Protein AF-A0A6B0XVZ4-F1 (afdb_monomer_lite)

Sequence (64 aa):
MPPADRVAHVRTVEFVGAVGAAGQKPPRDLPQIAIAGRSNVGKSSLLNRLVGRKSIARTSKQPG

Radius of gyration: 14.67 Å; chains: 1; bounding box: 42×24×32 Å

Secondary structure (DSSP, 8-state):
---TT---------------STT-PPPSSS-------STTSSHHHHHHHHTT-SSSSPPP----

pLDDT: mean 79.73, std 12.68, range [49.59, 93.44]

Structure (mmCIF, N/CA/C/O backbone):
data_AF-A0A6B0XVZ4-F1
#
_entry.id   AF-A0A6B0XVZ4-F1
#
loop_
_atom_site.group_PDB
_atom_site.id
_atom_site.type_symbol
_atom_site.label_atom_id
_atom_site.label_alt_id
_atom_site.label_comp_id
_atom_site.label_asym_id
_atom_site.label_entity_id
_atom_site.label_seq_id
_atom_site.pdbx_PDB_ins_code
_atom_site.Cartn_x
_atom_site.Cartn_y
_atom_site.Cartn_z
_atom_site.occupancy
_atom_site.B_iso_or_equiv
_atom_site.auth_seq_id
_atom_site.auth_comp_id
_atom_site.auth_asym_id
_atom_site.auth_atom_id
_atom_site.pdbx_PDB_model_num
ATOM 1 N N . MET A 1 1 ? -27.288 9.510 -8.646 1.00 51.19 1 MET A N 1
ATOM 2 C CA . MET A 1 1 ? -26.513 9.238 -7.416 1.00 51.19 1 MET A CA 1
ATOM 3 C C . MET A 1 1 ? -26.373 7.723 -7.307 1.00 51.19 1 MET A C 1
ATOM 5 O O . MET A 1 1 ? -27.410 7.072 -7.283 1.00 51.19 1 MET A O 1
ATOM 9 N N . PRO A 1 2 ? -25.167 7.136 -7.395 1.00 50.88 2 PRO A N 1
ATOM 10 C CA . PRO A 1 2 ? -25.015 5.687 -7.262 1.00 50.88 2 PRO A CA 1
ATOM 11 C C . PRO A 1 2 ? -25.382 5.246 -5.831 1.00 50.88 2 PRO A C 1
ATOM 13 O O . PRO A 1 2 ? -25.140 6.013 -4.896 1.00 50.88 2 PRO A O 1
ATOM 16 N N . PRO A 1 3 ? -25.991 4.060 -5.653 1.00 56.19 3 PRO A N 1
ATOM 17 C CA . PRO A 1 3 ? -26.416 3.574 -4.344 1.00 56.19 3 PRO A CA 1
ATOM 18 C C . PRO A 1 3 ? -25.218 3.367 -3.403 1.00 56.19 3 PRO A C 1
ATOM 20 O O . PRO A 1 3 ? -24.124 2.986 -3.821 1.00 56.19 3 PRO A O 1
ATOM 23 N N . ALA A 1 4 ? -25.430 3.675 -2.122 1.00 59.25 4 ALA A N 1
ATOM 24 C CA . ALA A 1 4 ? -24.416 3.722 -1.063 1.00 59.25 4 ALA A CA 1
ATOM 25 C C . ALA A 1 4 ? -23.923 2.337 -0.581 1.00 59.25 4 ALA A C 1
ATOM 27 O O . ALA A 1 4 ? -23.222 2.243 0.423 1.00 59.25 4 ALA A O 1
ATOM 28 N N . ASP A 1 5 ? -24.292 1.258 -1.270 1.00 58.03 5 ASP A N 1
ATOM 29 C CA . ASP A 1 5 ? -24.165 -0.132 -0.819 1.00 58.03 5 ASP A CA 1
ATOM 30 C C . ASP A 1 5 ? -22.946 -0.877 -1.388 1.00 58.03 5 ASP A C 1
ATOM 32 O O . ASP A 1 5 ? -22.577 -1.941 -0.892 1.00 58.03 5 ASP A O 1
ATOM 36 N N . ARG A 1 6 ? -22.251 -0.325 -2.387 1.00 59.12 6 ARG A N 1
ATOM 37 C CA . ARG A 1 6 ? -21.065 -0.964 -2.983 1.00 59.12 6 ARG A CA 1
ATOM 38 C C . ARG A 1 6 ? -19.763 -0.527 -2.325 1.00 59.12 6 ARG A C 1
ATOM 40 O O . ARG A 1 6 ? -18.867 -0.001 -2.985 1.00 59.12 6 ARG A O 1
ATOM 47 N N . VAL A 1 7 ? -19.606 -0.794 -1.032 1.00 62.47 7 VAL A N 1
ATOM 48 C CA . VAL A 1 7 ? -18.251 -0.839 -0.466 1.00 62.47 7 VAL A CA 1
ATOM 49 C C . VAL A 1 7 ? -17.601 -2.117 -0.989 1.00 62.47 7 VAL A C 1
ATOM 51 O O . VAL A 1 7 ? -17.949 -3.221 -0.574 1.00 62.47 7 VAL A O 1
ATOM 54 N N . ALA A 1 8 ? -16.703 -1.974 -1.965 1.00 67.75 8 ALA A N 1
ATOM 55 C CA . ALA A 1 8 ? -15.986 -3.097 -2.555 1.00 67.75 8 ALA A CA 1
ATOM 56 C C . ALA A 1 8 ? -15.270 -3.898 -1.455 1.00 67.75 8 ALA A C 1
ATOM 58 O O . ALA A 1 8 ? -14.372 -3.393 -0.783 1.00 67.75 8 ALA A O 1
ATOM 59 N N . HIS A 1 9 ? -15.683 -5.151 -1.261 1.00 78.06 9 HIS A N 1
ATOM 60 C CA . HIS A 1 9 ? -15.052 -6.039 -0.296 1.00 78.06 9 HIS A CA 1
ATOM 61 C C . HIS A 1 9 ? -13.842 -6.720 -0.938 1.00 78.06 9 HIS A C 1
ATOM 63 O O . HIS A 1 9 ? -13.979 -7.488 -1.894 1.00 78.06 9 HIS A O 1
ATOM 69 N N . VAL A 1 10 ? -12.651 -6.451 -0.406 1.00 86.56 10 VAL A N 1
ATOM 70 C CA . VAL A 1 10 ? -11.410 -7.063 -0.889 1.00 86.56 10 VAL A CA 1
ATOM 71 C C . VAL A 1 10 ? -11.363 -8.525 -0.445 1.00 86.56 10 VAL A C 1
ATOM 73 O O . VAL A 1 10 ? -11.109 -8.830 0.718 1.00 86.56 10 VAL A O 1
ATOM 76 N N . ARG A 1 11 ? -11.626 -9.443 -1.383 1.00 88.38 11 ARG A N 1
ATOM 77 C CA . ARG A 1 11 ? -11.654 -10.894 -1.127 1.00 88.38 11 ARG A CA 1
ATOM 78 C C . ARG A 1 11 ? -10.257 -11.470 -0.913 1.00 88.38 11 ARG A C 1
ATOM 80 O O . ARG A 1 11 ? -10.021 -12.206 0.044 1.00 88.38 11 ARG A O 1
ATOM 87 N N . THR A 1 12 ? -9.332 -11.116 -1.797 1.00 88.75 12 THR A N 1
ATOM 88 C CA . THR A 1 12 ? -7.967 -11.642 -1.823 1.00 88.75 12 THR A CA 1
ATOM 89 C C . THR A 1 12 ? -6.965 -10.505 -1.929 1.00 88.75 12 THR A C 1
ATOM 91 O O . THR A 1 12 ? -7.240 -9.454 -2.507 1.00 88.75 12 THR A O 1
ATOM 94 N N . VAL A 1 13 ? -5.804 -10.712 -1.314 1.00 89.75 13 VAL A N 1
ATOM 95 C CA . VAL A 1 13 ? -4.674 -9.789 -1.365 1.00 89.75 13 VAL A CA 1
ATOM 96 C C . VAL A 1 13 ? -3.416 -10.630 -1.434 1.00 89.75 13 VAL A C 1
ATOM 98 O O . VAL A 1 13 ? -3.233 -11.520 -0.606 1.00 89.75 13 VAL A O 1
ATOM 101 N N . GLU A 1 14 ? -2.556 -10.321 -2.391 1.00 87.19 14 GLU A N 1
ATOM 102 C CA . GLU A 1 14 ? -1.289 -11.006 -2.592 1.00 87.19 14 GLU A CA 1
ATOM 103 C C . GLU A 1 14 ? -0.172 -9.978 -2.759 1.00 87.19 14 GLU A C 1
ATOM 105 O O . GLU A 1 14 ? -0.343 -8.941 -3.406 1.00 87.19 14 GLU A O 1
ATOM 110 N N . PHE A 1 15 ? 0.979 -10.256 -2.150 1.00 87.25 15 PHE A N 1
ATOM 111 C CA . PHE A 1 15 ? 2.190 -9.496 -2.405 1.00 87.25 15 PHE A CA 1
ATOM 112 C C . PHE A 1 15 ? 2.891 -10.079 -3.634 1.00 87.25 15 PHE A C 1
ATOM 114 O O . PHE A 1 15 ? 3.493 -11.143 -3.554 1.00 87.25 15 PHE A O 1
ATOM 121 N N . VAL A 1 16 ? 2.814 -9.366 -4.757 1.00 86.38 16 VAL A N 1
ATOM 122 C CA . VAL A 1 16 ? 3.358 -9.831 -6.046 1.00 86.38 16 VAL A CA 1
ATOM 123 C C . VAL A 1 16 ? 4.877 -9.624 -6.147 1.00 86.38 16 VAL A C 1
ATOM 125 O O . VAL A 1 16 ? 5.558 -10.365 -6.846 1.00 86.38 16 VAL A O 1
ATOM 128 N N . GLY A 1 17 ? 5.436 -8.630 -5.450 1.00 84.56 17 GLY A N 1
ATOM 129 C CA . GLY A 1 17 ? 6.877 -8.372 -5.453 1.00 84.56 17 GLY A CA 1
ATOM 130 C C . GLY A 1 17 ? 7.257 -6.932 -5.109 1.00 84.56 17 GLY A C 1
ATOM 131 O O . GLY A 1 17 ? 6.403 -6.062 -4.933 1.00 84.56 17 GLY A O 1
ATOM 132 N N . ALA A 1 18 ? 8.566 -6.684 -5.020 1.00 85.81 18 ALA A N 1
ATOM 133 C CA . ALA A 1 18 ? 9.151 -5.355 -4.863 1.00 85.81 18 ALA A CA 1
ATOM 134 C C . ALA A 1 18 ? 9.931 -4.980 -6.127 1.00 85.81 18 ALA A C 1
ATOM 136 O O . ALA A 1 18 ? 10.714 -5.774 -6.639 1.00 85.81 18 ALA A O 1
ATOM 137 N N . VAL A 1 19 ? 9.724 -3.757 -6.607 1.00 87.19 19 VAL A N 1
ATOM 138 C CA . VAL A 1 19 ? 10.394 -3.222 -7.797 1.00 87.19 19 VAL A CA 1
ATOM 139 C C . VAL A 1 19 ? 11.548 -2.345 -7.328 1.00 87.19 19 VAL A C 1
ATOM 141 O O . VAL A 1 19 ? 11.313 -1.293 -6.736 1.00 87.19 19 VAL A O 1
ATOM 144 N N . GLY A 1 20 ? 12.785 -2.791 -7.557 1.00 84.44 20 GLY A N 1
ATOM 145 C CA . GLY A 1 20 ? 13.996 -2.066 -7.149 1.00 84.44 20 GLY A CA 1
ATOM 146 C C . GLY A 1 20 ? 14.673 -1.286 -8.278 1.00 84.44 20 GLY A C 1
ATOM 147 O O . GLY A 1 20 ? 15.457 -0.381 -8.010 1.00 84.44 20 GLY A O 1
ATOM 148 N N . ALA A 1 21 ? 14.370 -1.620 -9.535 1.00 84.62 21 ALA A N 1
ATOM 149 C CA . ALA A 1 21 ? 14.985 -1.018 -10.713 1.00 84.62 21 ALA A CA 1
ATOM 150 C C . ALA A 1 21 ? 13.965 -0.787 -11.836 1.00 84.62 21 ALA A C 1
ATOM 152 O O . ALA A 1 21 ? 12.938 -1.471 -11.930 1.00 84.62 21 ALA A O 1
ATOM 153 N N . ALA A 1 22 ? 14.271 0.167 -12.718 1.00 76.94 22 ALA A N 1
ATOM 154 C CA . ALA A 1 22 ? 13.501 0.382 -13.937 1.00 76.94 22 ALA A CA 1
ATOM 155 C C . ALA A 1 22 ? 13.510 -0.901 -14.793 1.00 76.94 22 ALA A C 1
ATOM 157 O O . ALA A 1 22 ? 14.564 -1.478 -15.037 1.00 76.94 22 ALA A O 1
ATOM 158 N N . GLY A 1 23 ? 12.327 -1.364 -15.210 1.00 79.25 23 GLY A N 1
ATOM 159 C CA . GLY A 1 23 ? 12.150 -2.588 -16.007 1.00 79.25 23 GLY A CA 1
ATOM 160 C C . GLY A 1 23 ? 11.495 -3.760 -15.265 1.00 79.25 23 GLY A C 1
ATOM 161 O O . GLY A 1 23 ? 10.867 -4.593 -15.905 1.00 79.25 23 GLY A O 1
ATOM 162 N N . GLN A 1 24 ? 11.513 -3.785 -13.928 1.00 80.31 24 GLN A N 1
ATOM 163 C CA . GLN A 1 24 ? 10.870 -4.840 -13.119 1.00 80.31 24 GLN A CA 1
ATOM 164 C C . GLN A 1 24 ? 9.371 -4.577 -12.863 1.00 80.31 24 GLN A C 1
ATOM 166 O O . GLN A 1 24 ? 8.851 -4.867 -11.788 1.00 80.31 24 GLN A O 1
ATOM 171 N N . LYS A 1 25 ? 8.657 -3.954 -13.809 1.00 76.25 25 LYS A N 1
ATOM 172 C CA . LYS A 1 25 ? 7.249 -3.580 -13.599 1.00 76.25 25 LYS A CA 1
ATOM 173 C C . LYS A 1 25 ? 6.338 -4.798 -13.836 1.00 76.25 25 LYS A C 1
ATOM 175 O O . LYS A 1 25 ? 6.513 -5.457 -14.858 1.00 76.25 25 LYS A O 1
ATOM 180 N N . PRO A 1 26 ? 5.343 -5.068 -12.969 1.00 75.62 26 PRO A N 1
ATOM 181 C CA . PRO A 1 26 ? 4.359 -6.111 -13.240 1.00 75.62 26 PRO A CA 1
ATOM 182 C C . PRO A 1 26 ? 3.551 -5.820 -14.522 1.00 75.62 26 PRO A C 1
ATOM 184 O O . PRO A 1 26 ? 3.471 -4.651 -14.939 1.00 75.62 26 PRO A O 1
ATOM 187 N N . PRO A 1 27 ? 2.921 -6.853 -15.118 1.00 79.31 27 PRO A N 1
ATOM 188 C CA . PRO A 1 27 ? 2.024 -6.704 -16.263 1.00 79.31 27 PRO A CA 1
ATOM 189 C C . PRO A 1 27 ? 0.971 -5.608 -16.039 1.00 79.31 27 PRO A C 1
ATOM 191 O O . PRO A 1 27 ? 0.539 -5.349 -14.911 1.00 79.31 27 PRO A O 1
ATOM 194 N N . ARG A 1 28 ? 0.577 -4.911 -17.110 1.00 81.06 28 ARG A N 1
ATOM 195 C CA . ARG A 1 28 ? -0.340 -3.752 -17.049 1.00 81.06 28 ARG A CA 1
ATOM 196 C C . ARG A 1 28 ? -1.799 -4.134 -17.320 1.00 81.06 28 ARG A C 1
ATOM 198 O O . ARG A 1 28 ? -2.589 -3.282 -17.708 1.00 81.06 28 ARG A O 1
ATOM 205 N N . ASP A 1 29 ? -2.143 -5.393 -17.084 1.00 87.50 29 ASP A N 1
ATOM 206 C CA . ASP A 1 29 ? -3.416 -5.989 -17.510 1.00 87.50 29 ASP A CA 1
ATOM 207 C C . ASP A 1 29 ? -4.593 -5.573 -16.610 1.00 87.50 29 ASP A C 1
ATOM 209 O O . ASP A 1 29 ? -5.756 -5.780 -16.947 1.00 87.50 29 ASP A O 1
ATOM 213 N N . LEU A 1 30 ? -4.291 -4.954 -15.464 1.00 86.94 30 LEU A N 1
ATOM 214 C CA . LEU A 1 30 ? -5.256 -4.445 -14.496 1.00 86.94 30 LEU A CA 1
ATOM 215 C C . LEU A 1 30 ? -4.986 -2.965 -14.179 1.00 86.94 30 LEU A C 1
ATOM 217 O O . LEU A 1 30 ? -3.830 -2.526 -14.225 1.00 86.94 30 LEU A O 1
ATOM 221 N N . PRO A 1 31 ? -6.019 -2.194 -13.786 1.00 89.00 31 PRO A N 1
ATOM 222 C CA . PRO A 1 31 ? -5.841 -0.844 -13.266 1.00 89.00 31 PRO A CA 1
ATOM 223 C C . PRO A 1 31 ? -4.853 -0.811 -12.094 1.00 89.00 31 PRO A C 1
ATOM 225 O O . PRO A 1 31 ? -4.925 -1.628 -11.177 1.00 89.00 31 PRO A O 1
ATOM 228 N N . GLN A 1 32 ? -3.942 0.163 -12.110 1.00 88.62 32 GLN A N 1
ATOM 229 C CA . GLN A 1 32 ? -2.926 0.341 -11.072 1.00 88.62 32 GLN A CA 1
ATOM 230 C C . GLN A 1 32 ? -3.180 1.642 -10.311 1.00 88.62 32 GLN A C 1
ATOM 232 O O . GLN A 1 32 ? -3.368 2.695 -10.916 1.00 88.62 32 GLN A O 1
ATOM 237 N N . ILE A 1 33 ? -3.146 1.568 -8.981 1.00 89.75 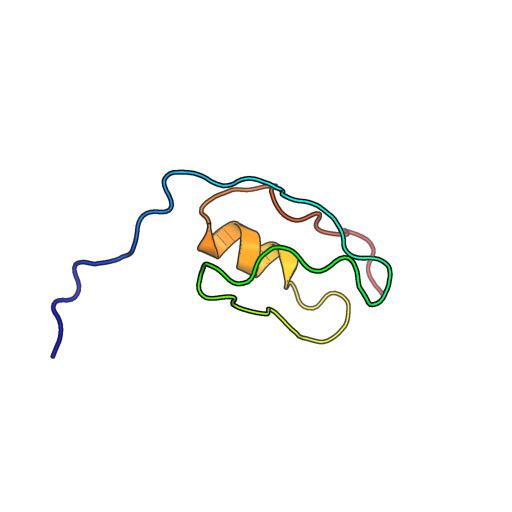33 ILE A N 1
ATOM 238 C CA . ILE A 1 33 ? -3.295 2.717 -8.083 1.00 89.75 33 ILE A CA 1
ATOM 239 C C . ILE A 1 33 ? -1.981 2.892 -7.323 1.00 89.75 33 ILE A C 1
ATOM 241 O O . ILE A 1 33 ? -1.496 1.952 -6.693 1.00 89.75 33 ILE A O 1
ATOM 245 N N . ALA A 1 34 ? -1.409 4.094 -7.371 1.00 90.94 34 ALA A N 1
ATOM 246 C CA . ALA A 1 34 ? -0.208 4.436 -6.617 1.00 90.94 34 ALA A CA 1
ATOM 247 C C . ALA A 1 34 ? -0.567 5.179 -5.322 1.00 90.94 34 ALA A C 1
ATOM 249 O O . ALA A 1 34 ?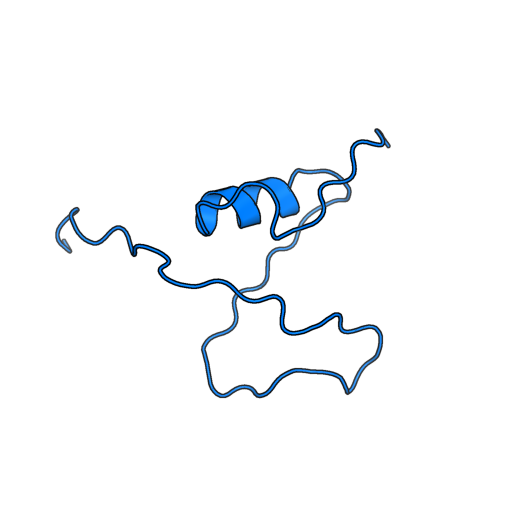 -1.400 6.083 -5.327 1.00 90.94 34 ALA A O 1
ATOM 250 N N . ILE A 1 35 ? 0.105 4.833 -4.219 1.00 90.88 35 ILE A N 1
ATOM 251 C CA . ILE A 1 35 ? 0.018 5.560 -2.945 1.00 90.88 35 ILE A CA 1
ATOM 252 C C . ILE A 1 35 ? 1.336 6.305 -2.729 1.00 90.88 35 ILE A C 1
ATOM 254 O O . ILE A 1 35 ? 2.378 5.684 -2.524 1.00 90.88 35 ILE A O 1
ATOM 258 N N . ALA A 1 36 ? 1.284 7.636 -2.738 1.00 92.00 36 ALA A N 1
ATOM 259 C CA . ALA A 1 36 ? 2.441 8.512 -2.560 1.00 92.00 36 ALA A CA 1
ATOM 260 C C . ALA A 1 36 ? 2.269 9.437 -1.344 1.00 92.00 36 ALA A C 1
ATOM 262 O O . ALA A 1 36 ? 1.160 9.679 -0.875 1.00 92.00 36 ALA A O 1
ATOM 263 N N . GLY A 1 37 ? 3.381 9.938 -0.806 1.00 91.44 37 GLY A N 1
ATOM 264 C CA . GLY A 1 37 ? 3.393 10.849 0.340 1.00 91.44 37 GLY A CA 1
ATOM 265 C C . GLY A 1 37 ? 4.751 10.882 1.041 1.00 91.44 37 GLY A C 1
ATOM 266 O O . GLY A 1 37 ? 5.587 10.004 0.807 1.00 91.44 37 GLY A O 1
ATOM 267 N N . ARG A 1 38 ? 4.957 11.866 1.932 1.00 91.94 38 ARG A N 1
ATOM 268 C CA . ARG A 1 38 ? 6.212 12.037 2.695 1.00 91.94 38 ARG A CA 1
ATOM 269 C C . ARG A 1 38 ? 6.606 10.770 3.469 1.00 91.94 38 ARG A C 1
ATOM 271 O O . ARG A 1 38 ? 5.796 9.855 3.668 1.00 91.94 38 ARG A O 1
ATOM 278 N N . SER A 1 39 ? 7.862 10.686 3.902 1.00 86.00 39 SER A N 1
ATOM 279 C CA . SER A 1 39 ? 8.307 9.575 4.751 1.00 86.00 39 SER A CA 1
ATOM 280 C C . SER A 1 39 ? 7.448 9.484 6.022 1.00 86.00 39 SER A C 1
ATOM 282 O O . SER A 1 39 ? 7.003 10.502 6.541 1.00 86.00 39 SER A O 1
ATOM 284 N N . ASN A 1 40 ? 7.149 8.264 6.475 1.00 80.50 40 ASN A N 1
ATOM 285 C CA . ASN A 1 40 ? 6.445 7.975 7.736 1.00 80.50 40 ASN A CA 1
ATOM 286 C C . ASN A 1 40 ? 5.027 8.565 7.942 1.00 80.50 40 ASN A C 1
ATOM 288 O O . ASN A 1 40 ? 4.451 8.392 9.008 1.00 80.50 40 ASN A O 1
ATOM 292 N N . VAL A 1 41 ? 4.379 9.140 6.921 1.00 87.88 41 VAL A N 1
ATOM 293 C CA . VAL A 1 41 ? 3.006 9.702 7.042 1.00 87.88 41 VAL A CA 1
ATOM 294 C C . VAL A 1 41 ? 1.859 8.674 7.036 1.00 87.88 41 VAL A C 1
ATOM 296 O O . VAL A 1 41 ? 0.699 9.045 6.907 1.00 87.88 41 VAL A O 1
ATOM 299 N N . GLY A 1 42 ? 2.151 7.371 7.135 1.00 89.19 42 GLY A N 1
ATOM 300 C CA . GLY A 1 42 ? 1.108 6.338 7.259 1.00 89.19 42 GLY A CA 1
ATOM 301 C C . GLY A 1 42 ? 0.600 5.695 5.960 1.00 89.19 42 GLY A C 1
ATOM 302 O O . GLY A 1 42 ? -0.447 5.055 5.979 1.00 89.19 42 GLY A O 1
ATOM 303 N N . LYS A 1 43 ? 1.341 5.780 4.845 1.00 93.44 43 LYS A N 1
ATOM 304 C CA . LYS A 1 43 ? 1.007 5.109 3.563 1.00 93.44 43 LYS A CA 1
ATOM 305 C C . LYS A 1 43 ? 0.687 3.614 3.728 1.00 93.44 43 LYS A C 1
ATOM 307 O O . LYS A 1 43 ? -0.337 3.141 3.247 1.00 93.44 43 LYS A O 1
ATOM 312 N N . SER A 1 44 ? 1.530 2.888 4.465 1.00 89.12 44 SER A N 1
ATOM 313 C CA . SER A 1 44 ? 1.320 1.465 4.762 1.00 89.12 44 SER A CA 1
ATOM 314 C C . SER A 1 44 ? 0.057 1.229 5.597 1.00 89.12 44 SER A C 1
ATOM 316 O O . SER A 1 44 ? -0.668 0.268 5.358 1.00 89.12 44 SER A O 1
ATOM 318 N N . SER A 1 45 ? -0.249 2.126 6.540 1.00 91.06 45 SER A N 1
ATOM 319 C CA . SER A 1 45 ? -1.470 2.063 7.353 1.00 91.06 45 SER A CA 1
ATOM 320 C C . SER A 1 45 ? -2.725 2.298 6.513 1.00 91.06 45 SER A C 1
ATOM 322 O O . SER A 1 45 ? -3.716 1.596 6.701 1.00 91.06 45 SER A O 1
ATOM 324 N N . LEU A 1 46 ? -2.681 3.246 5.570 1.00 90.81 46 LEU A N 1
ATOM 325 C CA . LEU A 1 46 ? -3.760 3.473 4.609 1.00 90.81 46 LEU A CA 1
ATOM 326 C C . LEU A 1 46 ? -3.991 2.231 3.745 1.00 90.81 46 LEU A C 1
ATOM 328 O O . LEU A 1 46 ? -5.125 1.771 3.660 1.00 90.81 46 LEU A O 1
ATOM 332 N N . LEU A 1 47 ? -2.930 1.659 3.165 1.00 91.44 47 LEU A N 1
ATOM 333 C CA . LEU A 1 47 ? -3.045 0.455 2.339 1.00 91.44 47 LEU A CA 1
ATOM 334 C C . LEU A 1 47 ? -3.681 -0.696 3.123 1.00 91.44 47 LEU A C 1
ATOM 336 O O . LEU A 1 47 ? -4.654 -1.283 2.664 1.00 91.44 47 LEU A O 1
ATOM 340 N N . ASN A 1 48 ? -3.190 -0.954 4.337 1.00 90.31 48 ASN A N 1
ATOM 341 C CA . ASN A 1 48 ? -3.716 -1.979 5.237 1.00 90.31 48 ASN A CA 1
ATOM 342 C C . ASN A 1 48 ? 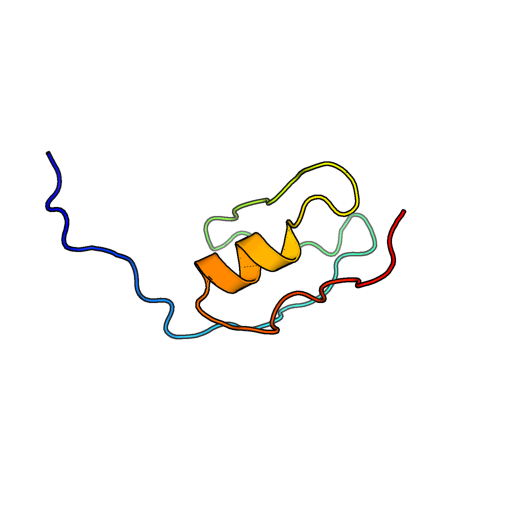-5.218 -1.778 5.537 1.00 90.31 48 ASN A C 1
ATOM 344 O O . ASN A 1 48 ? -5.995 -2.733 5.484 1.00 90.31 48 ASN A O 1
ATOM 348 N N . ARG A 1 49 ? -5.659 -0.535 5.781 1.00 90.00 49 ARG A N 1
ATOM 349 C CA . ARG A 1 49 ? -7.083 -0.218 5.990 1.00 90.00 49 ARG A CA 1
ATOM 350 C C . ARG A 1 49 ? -7.924 -0.422 4.731 1.00 90.00 49 ARG A C 1
ATOM 352 O O . ARG A 1 49 ? -8.988 -1.019 4.835 1.00 90.00 49 ARG A O 1
ATOM 359 N N . LEU A 1 50 ? -7.445 0.028 3.569 1.00 89.06 50 LEU A N 1
ATOM 360 C CA . LEU A 1 50 ? -8.155 -0.112 2.291 1.00 89.06 50 LEU A CA 1
ATOM 361 C C . LEU A 1 50 ? -8.396 -1.577 1.922 1.00 89.06 50 LEU A C 1
ATOM 363 O O . LEU A 1 50 ? -9.461 -1.912 1.416 1.00 89.06 50 LEU A O 1
ATOM 367 N N . VAL A 1 51 ? -7.429 -2.452 2.206 1.00 89.25 51 VAL A N 1
ATOM 368 C CA . VAL A 1 51 ? -7.564 -3.888 1.921 1.00 89.25 51 VAL A CA 1
ATOM 369 C C . VAL A 1 51 ? -8.177 -4.690 3.073 1.00 89.25 51 VAL A C 1
ATOM 371 O O . VAL A 1 51 ? -8.312 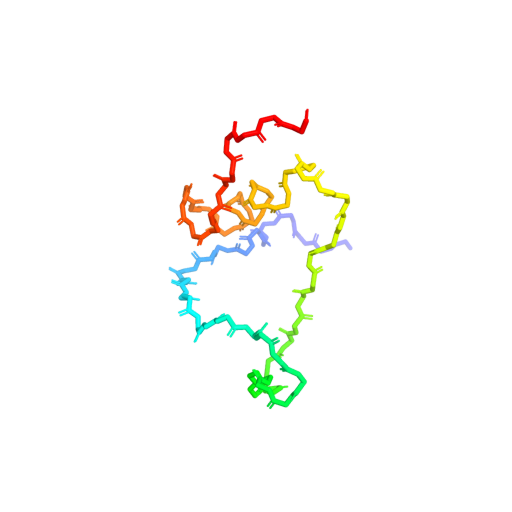-5.906 2.963 1.00 89.25 51 VAL A O 1
ATOM 374 N N . GLY A 1 52 ? -8.515 -4.047 4.197 1.00 86.50 52 GLY A N 1
ATOM 375 C CA . GLY A 1 52 ? -9.068 -4.716 5.377 1.00 86.50 52 GLY A CA 1
ATOM 376 C C . GLY A 1 52 ? -8.114 -5.723 6.039 1.00 86.50 52 GLY A C 1
ATOM 377 O O . GLY A 1 52 ? -8.566 -6.684 6.659 1.00 86.50 52 GLY A O 1
ATOM 378 N N . ARG A 1 53 ? -6.789 -5.548 5.912 1.00 83.31 53 ARG A N 1
ATOM 379 C CA . ARG A 1 53 ? -5.765 -6.455 6.471 1.00 83.31 53 ARG A CA 1
ATOM 380 C C . ARG A 1 53 ? -4.780 -5.688 7.347 1.00 83.31 53 ARG A C 1
ATOM 382 O O . ARG A 1 53 ? -4.432 -4.556 7.055 1.00 83.31 53 ARG A O 1
ATOM 389 N N . LYS A 1 54 ? -4.273 -6.311 8.415 1.00 76.44 54 LYS A N 1
ATOM 390 C CA . LYS A 1 54 ? -3.412 -5.619 9.396 1.00 76.44 54 LYS A CA 1
ATOM 391 C C . LYS A 1 54 ? -1.924 -5.541 9.019 1.00 76.44 54 LYS A C 1
ATOM 393 O O . LYS A 1 54 ? -1.206 -4.756 9.635 1.00 76.44 54 LYS A O 1
ATOM 398 N N . SER A 1 55 ? -1.437 -6.339 8.062 1.00 80.12 55 SER A N 1
ATOM 399 C CA . SER A 1 55 ? 0.018 -6.530 7.880 1.00 80.12 55 SER A CA 1
ATOM 400 C C . SER A 1 55 ? 0.467 -6.864 6.449 1.00 80.12 55 SER A C 1
ATOM 402 O O . SER A 1 55 ? 1.474 -7.541 6.280 1.00 80.12 55 SER A O 1
ATOM 404 N N . ILE A 1 56 ? -0.249 -6.402 5.415 1.00 84.19 56 ILE A N 1
ATOM 405 C CA . ILE A 1 56 ? 0.173 -6.616 4.015 1.00 84.19 56 ILE A CA 1
ATOM 406 C C . ILE A 1 56 ? 1.331 -5.676 3.662 1.00 84.19 56 ILE A C 1
ATOM 408 O O . ILE A 1 56 ? 2.347 -6.105 3.124 1.00 84.19 56 ILE A O 1
A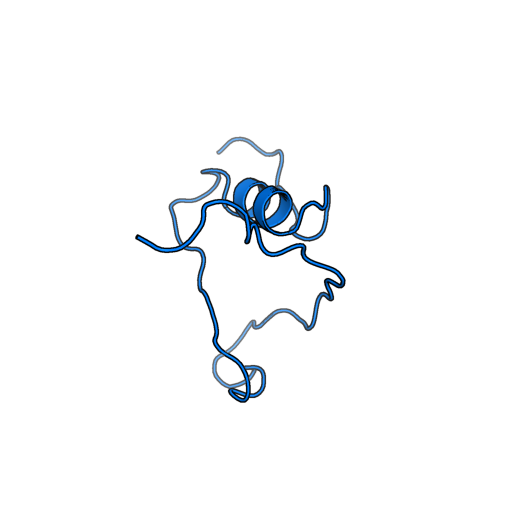TOM 412 N N . ALA A 1 57 ? 1.208 -4.389 3.998 1.00 83.19 57 ALA A N 1
ATOM 413 C CA . ALA A 1 57 ? 2.320 -3.453 3.896 1.00 83.19 57 ALA A CA 1
ATOM 414 C C . ALA A 1 57 ? 3.088 -3.391 5.216 1.00 83.19 57 ALA A C 1
ATOM 416 O O . ALA A 1 57 ? 2.498 -3.191 6.285 1.00 83.19 57 ALA A O 1
ATOM 417 N N . ARG A 1 58 ? 4.423 -3.479 5.130 1.00 77.12 58 ARG A N 1
ATOM 418 C CA . ARG A 1 58 ? 5.309 -3.255 6.278 1.00 77.12 58 ARG A CA 1
ATOM 419 C C . ARG A 1 58 ? 5.140 -1.811 6.762 1.00 77.12 58 ARG A C 1
ATOM 421 O O . ARG A 1 58 ? 5.344 -0.853 6.014 1.00 77.12 58 ARG A O 1
ATOM 428 N N . THR A 1 59 ? 4.744 -1.656 8.018 1.00 66.38 59 THR A N 1
ATOM 429 C CA . THR A 1 59 ? 4.725 -0.374 8.730 1.00 66.38 59 THR A CA 1
ATOM 430 C C . THR A 1 59 ? 6.030 -0.258 9.514 1.00 66.38 59 THR A C 1
ATOM 432 O O . THR A 1 59 ? 6.265 -1.075 10.406 1.00 66.38 59 THR A O 1
ATOM 435 N N . SER A 1 60 ? 6.888 0.717 9.201 1.00 59.47 60 SER A N 1
ATOM 436 C CA . SER A 1 60 ? 8.028 1.019 10.077 1.00 59.47 60 SER A CA 1
ATOM 437 C C . SER A 1 60 ? 7.521 1.715 11.341 1.00 59.47 60 SER A C 1
ATOM 439 O O . SER A 1 60 ? 6.676 2.604 11.254 1.00 59.47 60 SER A O 1
ATOM 441 N N . LYS A 1 61 ? 8.010 1.283 12.508 1.00 58.06 61 LYS A N 1
ATOM 442 C CA . LYS A 1 61 ? 7.741 1.916 13.811 1.00 58.06 61 LYS A CA 1
ATOM 443 C C . LYS A 1 61 ? 8.823 2.923 14.214 1.00 58.06 61 LYS A C 1
ATOM 445 O O . LYS A 1 61 ? 8.706 3.505 15.283 1.00 58.06 61 LYS A O 1
ATOM 450 N N . GLN A 1 62 ? 9.872 3.102 13.409 1.00 54.97 62 GLN A N 1
ATOM 451 C CA . GLN A 1 62 ? 10.935 4.059 13.716 1.00 54.97 62 GLN A CA 1
ATOM 452 C C . GLN A 1 62 ? 10.432 5.486 13.453 1.00 54.97 62 GLN A C 1
ATOM 4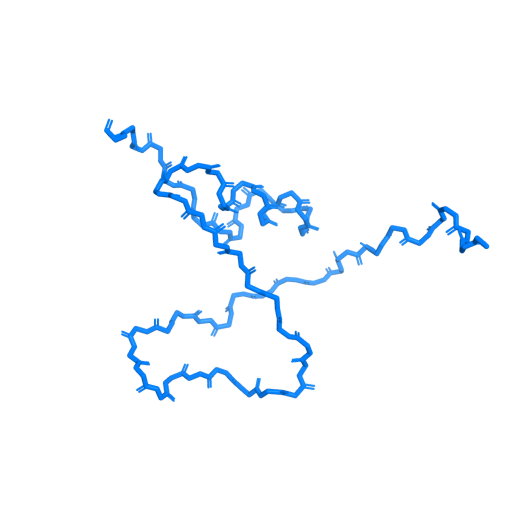54 O O . GLN A 1 62 ? 10.075 5.789 12.308 1.00 54.97 62 GLN A O 1
ATOM 459 N N . PRO A 1 63 ? 10.371 6.349 14.485 1.00 49.59 63 PRO A N 1
ATOM 460 C CA . PRO A 1 63 ? 10.181 7.778 14.286 1.00 49.59 63 PRO A CA 1
ATOM 461 C C . PRO A 1 63 ? 11.344 8.323 13.451 1.00 49.59 63 PRO A C 1
ATOM 463 O O . PRO A 1 63 ? 12.456 7.801 13.539 1.00 49.59 63 PRO A O 1
ATOM 466 N N . GLY A 1 64 ? 11.050 9.315 12.608 1.00 53.97 64 GLY A N 1
ATOM 467 C CA . GLY A 1 64 ? 12.085 10.079 11.908 1.00 53.97 64 GLY A CA 1
ATOM 468 C C . GLY A 1 64 ? 12.861 10.955 12.874 1.00 53.97 64 GLY A C 1
ATOM 469 O O . GLY A 1 64 ? 12.223 11.430 13.841 1.00 53.97 64 GLY A O 1
#

Foldseek 3Di:
DDDPPPPPQQPDDDDPDDDDDPPPDDDPPDDDDDQDDDPLPCSQVVVCVSNVHDPPRDRDPDDD